Protein AF-A0A844XNZ8-F1 (afdb_monomer)

Sequence (93 aa):
MLVDRFDVSECAGIEALRIAGSREENMQKVIREYRADNGCLSALEKAALAFDFSETLPGVYVARREKGWTETLIIARQSAGSEANVFWEEIYP

Structure (mmCIF, N/CA/C/O backbone):
data_AF-A0A844XNZ8-F1
#
_entry.id   AF-A0A844XNZ8-F1
#
loop_
_atom_site.group_PDB
_atom_site.id
_atom_site.type_symbol
_atom_site.label_atom_id
_atom_site.label_alt_id
_atom_site.label_comp_id
_atom_site.label_asym_id
_atom_site.label_entity_id
_atom_site.label_seq_id
_atom_site.pdbx_PDB_ins_code
_atom_site.Cartn_x
_atom_site.Cartn_y
_atom_site.Cartn_z
_atom_site.occupancy
_atom_site.B_iso_or_equiv
_atom_site.auth_seq_id
_atom_site.auth_comp_id
_atom_site.auth_asym_id
_atom_site.auth_atom_id
_atom_site.pdbx_PDB_model_num
ATOM 1 N N . MET A 1 1 ? -3.099 -14.040 -2.343 1.00 42.09 1 MET A N 1
ATOM 2 C CA . MET A 1 1 ? -3.325 -12.959 -3.323 1.00 42.09 1 MET A CA 1
ATOM 3 C C . MET A 1 1 ? -2.444 -11.784 -2.922 1.00 42.09 1 MET A C 1
ATOM 5 O O . 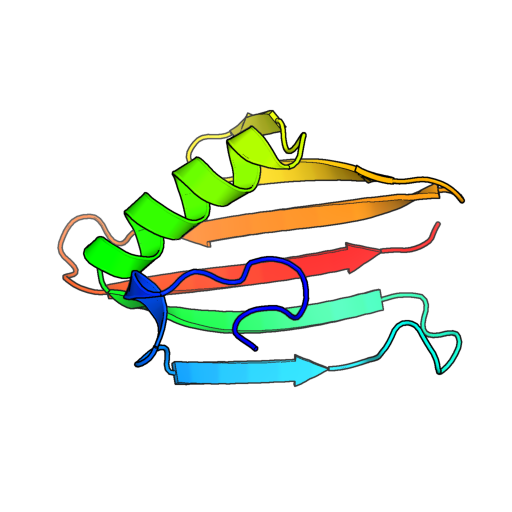MET A 1 1 ? -1.991 -11.741 -1.781 1.00 42.09 1 MET A O 1
ATOM 9 N N . LEU A 1 2 ? -2.082 -10.915 -3.856 1.00 48.31 2 LEU A N 1
ATOM 10 C CA . LEU A 1 2 ? -0.991 -9.969 -3.676 1.00 48.31 2 LEU A CA 1
ATOM 11 C C . LEU A 1 2 ? -1.448 -8.735 -2.931 1.00 48.31 2 LEU A C 1
ATOM 13 O O . LEU A 1 2 ? -2.002 -7.815 -3.518 1.00 48.31 2 LEU A O 1
ATOM 17 N N . VAL A 1 3 ? -1.270 -8.780 -1.614 1.00 52.94 3 VAL A N 1
ATOM 18 C CA . VAL A 1 3 ? -2.170 -8.099 -0.689 1.00 52.94 3 VAL A CA 1
ATOM 19 C C . VAL A 1 3 ? -3.584 -8.653 -0.898 1.00 52.94 3 VAL A C 1
ATOM 21 O O . VAL A 1 3 ? -4.163 -8.509 -1.966 1.00 52.94 3 VAL A O 1
ATOM 24 N N . ASP A 1 4 ? -4.196 -9.286 0.102 1.00 55.12 4 ASP A N 1
ATOM 25 C CA . ASP A 1 4 ? -5.539 -9.899 -0.028 1.00 55.12 4 ASP A CA 1
ATOM 26 C C . ASP A 1 4 ? -6.671 -8.946 -0.489 1.00 55.12 4 ASP A C 1
ATOM 28 O O . ASP A 1 4 ? -7.827 -9.346 -0.592 1.00 55.12 4 ASP A O 1
ATOM 32 N N . ARG A 1 5 ? -6.362 -7.676 -0.765 1.00 61.97 5 ARG A N 1
ATOM 33 C CA . ARG A 1 5 ? -7.276 -6.626 -1.204 1.00 61.97 5 ARG A CA 1
ATOM 34 C C . ARG A 1 5 ? -7.220 -6.312 -2.697 1.00 61.97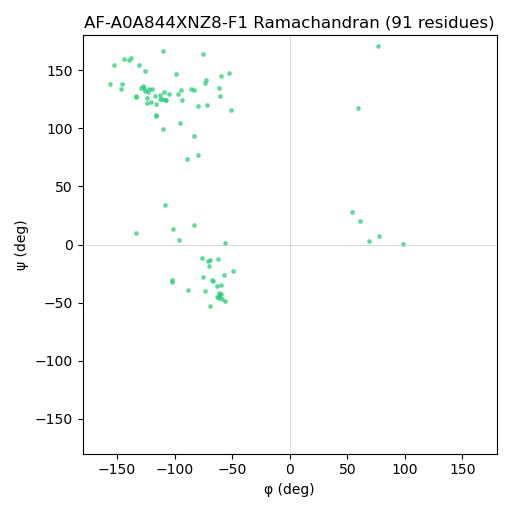 5 ARG A C 1
ATOM 36 O O . ARG A 1 5 ? -8.254 -5.927 -3.232 1.00 61.97 5 ARG A O 1
ATOM 43 N N . PHE A 1 6 ? -6.067 -6.435 -3.357 1.00 65.19 6 PHE A N 1
ATOM 44 C CA . PHE A 1 6 ? -5.941 -6.089 -4.772 1.00 65.19 6 PHE A CA 1
ATOM 45 C C . PHE A 1 6 ? -5.604 -7.335 -5.579 1.00 65.19 6 PHE A C 1
ATOM 47 O O . PHE A 1 6 ? -4.506 -7.880 -5.490 1.00 65.19 6 PHE A O 1
ATOM 54 N N . ASP A 1 7 ? -6.551 -7.784 -6.390 1.00 70.31 7 ASP A N 1
ATOM 55 C CA . ASP A 1 7 ? -6.266 -8.799 -7.397 1.00 70.31 7 ASP A CA 1
ATOM 56 C C . ASP A 1 7 ? -5.591 -8.123 -8.605 1.00 70.31 7 ASP A C 1
ATOM 58 O O . ASP A 1 7 ? -6.238 -7.781 -9.593 1.00 70.31 7 ASP A O 1
ATOM 62 N N . VAL A 1 8 ? -4.295 -7.803 -8.472 1.00 78.44 8 VAL A N 1
ATOM 63 C CA . VAL A 1 8 ? -3.499 -7.155 -9.531 1.00 78.44 8 VAL A CA 1
ATOM 64 C C . VAL A 1 8 ? -2.749 -8.215 -10.326 1.00 78.44 8 VAL A C 1
ATOM 66 O O . VAL A 1 8 ? -1.734 -8.748 -9.870 1.00 78.44 8 VAL A O 1
ATOM 69 N N . SER A 1 9 ? -3.227 -8.505 -11.534 1.00 79.62 9 SER A N 1
ATOM 70 C CA . SER A 1 9 ? -2.663 -9.552 -12.396 1.00 79.62 9 SER A CA 1
ATOM 71 C C . SER A 1 9 ? -1.188 -9.322 -12.755 1.00 79.62 9 SER A C 1
ATOM 73 O O . SER A 1 9 ? -0.391 -10.257 -12.795 1.00 79.62 9 SER A O 1
ATOM 75 N N . GLU A 1 10 ? -0.802 -8.060 -12.925 1.00 83.56 10 GLU A N 1
ATOM 76 C CA . GLU A 1 10 ? 0.540 -7.591 -13.266 1.00 83.56 10 GLU A CA 1
ATOM 77 C C . GLU A 1 10 ? 1.542 -7.798 -12.131 1.00 83.56 10 GLU A C 1
ATOM 79 O O . GLU A 1 10 ? 2.747 -7.709 -12.342 1.00 83.56 10 GLU A O 1
ATOM 84 N N . CYS A 1 11 ? 1.057 -8.103 -10.929 1.00 84.44 11 CYS A N 1
ATOM 85 C CA . CYS A 1 11 ? 1.901 -8.369 -9.783 1.00 84.44 11 CYS A CA 1
ATOM 86 C C . CYS A 1 11 ? 2.163 -9.854 -9.543 1.00 84.44 11 CYS A C 1
ATOM 88 O O . CYS A 1 11 ? 2.836 -10.167 -8.574 1.00 84.44 11 CYS A O 1
ATOM 90 N N . ALA A 1 12 ? 1.706 -10.780 -10.392 1.00 79.88 12 ALA A N 1
ATOM 91 C CA . ALA A 1 12 ? 1.797 -12.226 -10.141 1.00 79.88 12 ALA A CA 1
ATOM 92 C C . ALA A 1 12 ? 3.192 -12.754 -9.714 1.00 79.88 12 ALA A C 1
ATOM 94 O O . ALA A 1 12 ? 3.268 -13.802 -9.075 1.00 79.88 12 ALA A O 1
ATOM 95 N N . GLY A 1 13 ? 4.277 -12.040 -10.041 1.00 74.69 13 GLY A N 1
ATOM 96 C CA . GLY A 1 13 ? 5.655 -12.357 -9.655 1.00 74.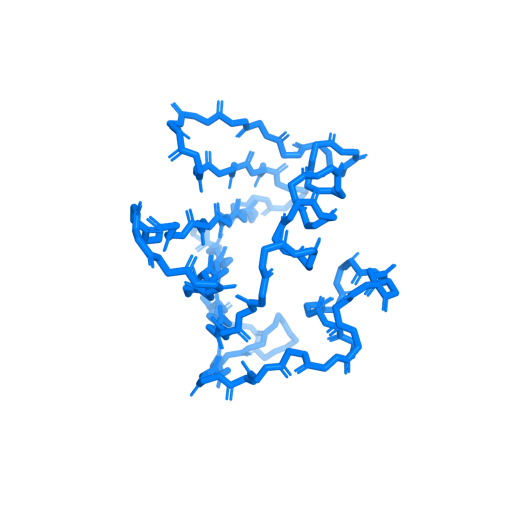69 13 GLY A CA 1
ATOM 97 C C . GLY A 1 13 ? 6.256 -11.552 -8.491 1.00 74.69 13 GLY A C 1
ATOM 98 O O . GLY A 1 13 ? 7.474 -11.594 -8.348 1.00 74.69 13 GLY A O 1
ATOM 99 N N . ILE A 1 14 ? 5.482 -10.801 -7.691 1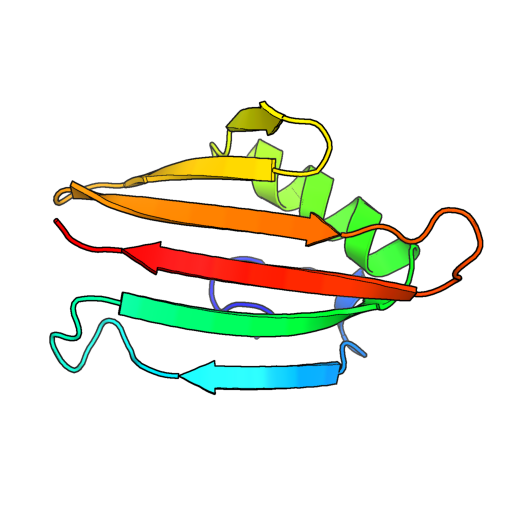.00 84.94 14 ILE A N 1
ATOM 100 C CA . ILE A 1 14 ? 6.056 -10.028 -6.570 1.00 84.94 14 ILE A CA 1
ATOM 101 C C . ILE A 1 14 ? 6.761 -10.949 -5.570 1.00 84.94 14 ILE A C 1
ATOM 103 O O . ILE A 1 14 ? 6.282 -12.040 -5.247 1.00 84.94 14 ILE A O 1
ATOM 107 N N . GLU A 1 15 ? 7.844 -10.457 -4.984 1.00 87.31 15 GLU A N 1
ATOM 108 C CA . GLU A 1 15 ? 8.509 -11.126 -3.873 1.00 87.31 15 GLU A CA 1
ATOM 109 C C . GLU A 1 15 ? 7.975 -10.574 -2.544 1.00 87.31 15 GLU A C 1
ATOM 111 O O . GLU A 1 15 ? 8.022 -9.369 -2.297 1.00 87.31 15 GLU A O 1
ATOM 116 N N . ALA A 1 16 ? 7.469 -11.442 -1.666 1.00 88.44 16 ALA A N 1
ATOM 117 C CA . ALA A 1 16 ? 7.129 -11.054 -0.299 1.00 88.44 16 ALA A CA 1
ATOM 118 C C . ALA A 1 16 ? 8.399 -11.009 0.561 1.00 88.44 16 ALA A C 1
ATOM 120 O O . ALA A 1 16 ? 9.060 -12.026 0.751 1.00 88.44 16 ALA A O 1
ATOM 121 N N . LEU A 1 17 ? 8.711 -9.836 1.112 1.00 90.31 17 LEU A N 1
ATOM 122 C CA . LEU A 1 17 ? 9.851 -9.631 2.007 1.00 90.31 17 LEU A CA 1
ATOM 123 C C . LEU A 1 17 ? 9.465 -9.896 3.465 1.00 90.31 17 LEU A C 1
ATOM 125 O O . LEU A 1 17 ? 10.242 -10.470 4.228 1.00 90.31 17 LEU A O 1
ATOM 129 N N . ARG A 1 18 ? 8.255 -9.480 3.862 1.00 89.38 18 ARG A N 1
ATOM 130 C CA . ARG A 1 18 ? 7.749 -9.652 5.227 1.00 89.38 18 ARG A CA 1
ATOM 131 C C . ARG A 1 18 ? 6.229 -9.652 5.260 1.00 89.38 18 ARG A C 1
ATOM 133 O O . ARG A 1 18 ? 5.593 -8.803 4.651 1.00 89.38 18 ARG A O 1
ATOM 140 N N . ILE A 1 19 ? 5.644 -10.550 6.047 1.00 87.69 19 ILE A N 1
ATOM 141 C CA . ILE A 1 19 ? 4.218 -10.533 6.389 1.00 87.69 19 ILE A CA 1
ATOM 142 C C . ILE A 1 19 ? 4.111 -10.756 7.897 1.00 87.69 19 ILE A C 1
ATOM 144 O O . ILE A 1 19 ? 4.716 -11.689 8.423 1.00 87.69 19 ILE A O 1
ATOM 148 N N . ALA A 1 20 ? 3.397 -9.881 8.603 1.00 88.81 20 ALA A N 1
ATOM 149 C CA . ALA A 1 20 ? 3.226 -9.970 10.049 1.00 88.81 20 ALA A CA 1
ATOM 150 C C . ALA A 1 20 ? 1.836 -9.492 10.493 1.00 88.81 20 ALA A C 1
ATOM 152 O O . ALA A 1 20 ? 1.363 -8.444 10.049 1.00 88.81 20 ALA A O 1
ATOM 153 N N . GLY A 1 21 ? 1.237 -10.234 11.428 1.00 85.50 21 GLY A N 1
ATOM 154 C CA . GLY A 1 21 ? -0.103 -9.977 11.960 1.00 85.50 21 GLY A CA 1
ATOM 155 C C . GLY A 1 21 ? -1.228 -10.407 11.015 1.00 85.50 21 GLY A C 1
ATOM 156 O O . GLY A 1 21 ? -1.002 -10.738 9.851 1.00 85.50 21 GLY A O 1
ATOM 157 N N . SER A 1 22 ? -2.458 -10.381 11.523 1.00 82.62 22 SER A N 1
ATOM 158 C CA . SER A 1 22 ? -3.673 -10.624 10.747 1.00 82.62 22 SER A CA 1
ATOM 159 C C . SER A 1 22 ? -4.868 -9.895 11.374 1.00 82.62 22 SER A C 1
ATOM 161 O O . SER A 1 22 ? -4.886 -9.628 12.577 1.00 82.62 22 SER A O 1
ATOM 163 N N . ARG A 1 23 ? -5.887 -9.570 10.565 1.00 76.19 23 ARG A N 1
ATOM 164 C CA . ARG A 1 23 ? -7.134 -8.965 11.073 1.00 76.19 23 ARG A CA 1
ATOM 165 C C . ARG A 1 23 ? -7.943 -9.932 11.941 1.00 76.19 23 ARG A C 1
ATOM 167 O O . ARG A 1 23 ? -8.664 -9.487 12.826 1.00 76.19 23 ARG A O 1
ATOM 174 N N . GLU A 1 24 ? -7.849 -11.230 11.665 1.00 75.62 24 GLU A N 1
ATOM 175 C CA . GLU A 1 24 ? -8.640 -12.265 12.340 1.00 75.62 24 GLU A CA 1
ATOM 176 C C . GLU A 1 24 ? -8.125 -12.561 13.755 1.00 75.62 24 GLU A C 1
ATOM 178 O O . GLU A 1 24 ? -8.909 -12.885 14.642 1.00 75.62 24 GLU A O 1
ATOM 183 N N . GLU A 1 25 ? -6.830 -12.366 14.005 1.00 75.88 25 GLU A N 1
ATOM 184 C CA . GLU A 1 25 ? -6.202 -12.617 15.309 1.00 75.88 25 GLU A CA 1
ATOM 185 C C . GLU A 1 25 ? -6.350 -11.451 16.310 1.00 75.88 25 GLU A C 1
ATOM 187 O O . GLU A 1 25 ? -5.630 -11.399 17.304 1.00 75.88 25 GLU A O 1
ATOM 192 N N . ASN A 1 26 ? -7.270 -10.501 16.082 1.00 64.06 26 ASN A N 1
ATOM 193 C CA . ASN A 1 26 ? -7.437 -9.282 16.896 1.00 64.06 26 ASN A CA 1
ATOM 194 C C . ASN A 1 26 ? -6.146 -8.446 17.054 1.00 64.06 26 ASN A C 1
ATOM 196 O O . ASN A 1 26 ? -5.968 -7.739 18.049 1.00 64.06 26 ASN A O 1
ATOM 200 N N . MET A 1 27 ? -5.230 -8.509 16.086 1.00 69.19 27 MET A N 1
ATOM 201 C CA . MET A 1 27 ? -3.990 -7.732 16.127 1.00 69.19 27 MET A CA 1
ATOM 202 C C . MET A 1 27 ? -4.283 -6.259 15.832 1.00 69.19 27 MET A C 1
ATOM 204 O O . MET A 1 27 ? -5.031 -5.949 14.915 1.00 69.19 27 MET A O 1
ATOM 208 N N . GLN A 1 28 ? -3.651 -5.335 16.560 1.00 86.44 28 GLN A N 1
ATOM 209 C CA . GLN A 1 28 ? -3.787 -3.887 16.314 1.00 86.44 28 GLN A CA 1
ATOM 210 C C . GLN A 1 28 ? -3.088 -3.423 15.028 1.00 86.44 28 GLN A C 1
ATOM 212 O O . GLN A 1 28 ? -3.298 -2.301 14.573 1.00 86.44 28 GLN A O 1
ATOM 217 N N . LYS A 1 29 ? -2.221 -4.269 14.457 1.00 88.25 29 LYS A N 1
ATOM 218 C CA . LYS A 1 29 ? -1.360 -3.913 13.335 1.00 88.25 29 LYS A CA 1
ATOM 219 C C . LYS A 1 29 ? -1.121 -5.096 12.403 1.00 88.25 29 LYS A C 1
ATOM 221 O O . LYS A 1 29 ? -0.752 -6.177 12.861 1.00 88.25 29 LYS A O 1
ATOM 226 N N . VAL A 1 30 ? -1.255 -4.855 11.102 1.00 89.31 30 VAL A N 1
ATOM 227 C CA . VAL A 1 30 ? -0.867 -5.782 10.032 1.00 89.31 30 VAL A CA 1
ATOM 228 C C . VAL A 1 30 ? 0.182 -5.109 9.156 1.00 89.31 30 VAL A C 1
ATOM 230 O O . VAL A 1 30 ? 0.023 -3.949 8.784 1.00 89.31 30 VAL A O 1
ATOM 233 N N . ILE A 1 31 ? 1.260 -5.823 8.838 1.00 89.56 31 ILE A N 1
ATOM 234 C CA . ILE A 1 31 ? 2.355 -5.332 7.993 1.00 89.56 31 ILE A CA 1
ATOM 235 C C . ILE A 1 31 ? 2.571 -6.316 6.852 1.00 89.56 31 ILE A C 1
ATOM 237 O O . ILE A 1 31 ? 2.699 -7.520 7.086 1.00 89.56 31 ILE A O 1
ATOM 241 N N . ARG A 1 32 ? 2.663 -5.801 5.627 1.00 89.94 32 ARG A N 1
ATOM 242 C CA . ARG A 1 32 ? 3.097 -6.561 4.457 1.00 89.94 32 ARG A CA 1
ATOM 243 C C . ARG A 1 32 ? 4.122 -5.753 3.678 1.00 89.94 32 ARG A C 1
ATOM 245 O O . ARG A 1 32 ? 3.875 -4.607 3.330 1.00 89.94 32 ARG A O 1
ATOM 252 N N . GLU A 1 33 ? 5.269 -6.349 3.416 1.00 91.19 33 GLU A N 1
ATOM 253 C CA . GLU A 1 33 ? 6.370 -5.738 2.685 1.00 91.19 33 GLU A CA 1
ATOM 254 C C . GLU A 1 33 ? 6.691 -6.610 1.482 1.00 91.19 33 GLU A C 1
ATOM 256 O O . GLU A 1 33 ? 6.813 -7.833 1.605 1.00 91.19 33 GLU A O 1
ATOM 261 N N . TYR A 1 34 ? 6.843 -5.978 0.328 1.00 90.31 34 TYR A N 1
ATOM 262 C CA . TYR A 1 34 ? 7.072 -6.656 -0.935 1.00 90.31 34 TYR A CA 1
ATOM 263 C C . TYR A 1 34 ? 8.132 -5.948 -1.771 1.00 90.31 34 TYR A C 1
ATOM 265 O O . TYR A 1 34 ? 8.374 -4.755 -1.592 1.00 90.31 34 TYR A O 1
ATOM 273 N N . ARG A 1 35 ? 8.706 -6.669 -2.733 1.00 90.50 35 ARG A N 1
ATOM 274 C CA . ARG A 1 35 ? 9.530 -6.120 -3.809 1.00 90.50 35 ARG A CA 1
ATOM 275 C C . ARG A 1 35 ? 8.852 -6.359 -5.152 1.00 90.50 35 ARG A C 1
ATOM 277 O O . ARG A 1 35 ? 8.602 -7.505 -5.516 1.00 90.50 35 ARG A O 1
ATOM 284 N N . ALA A 1 36 ? 8.565 -5.275 -5.866 1.00 89.12 36 ALA A N 1
ATOM 285 C CA . ALA A 1 36 ? 7.846 -5.270 -7.139 1.00 89.12 36 ALA A CA 1
ATOM 286 C C . ALA A 1 36 ? 8.628 -4.550 -8.233 1.00 89.12 36 ALA A C 1
ATOM 288 O O . ALA A 1 36 ? 9.316 -3.566 -7.960 1.00 89.12 36 ALA A O 1
ATOM 289 N N . ASP A 1 37 ? 8.436 -4.990 -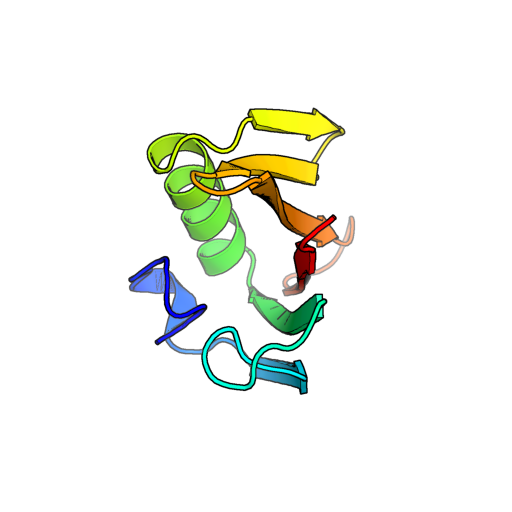9.475 1.00 90.06 37 ASP A N 1
ATOM 290 C CA . ASP A 1 37 ? 8.877 -4.259 -10.659 1.00 90.06 37 ASP A CA 1
ATOM 291 C C . ASP A 1 37 ? 7.977 -3.053 -10.977 1.00 90.06 37 ASP A C 1
ATOM 293 O O . ASP A 1 37 ? 6.837 -2.943 -10.518 1.00 90.06 37 ASP A O 1
ATOM 297 N N . ASN A 1 38 ? 8.470 -2.146 -11.821 1.00 86.81 38 ASN A N 1
ATOM 298 C CA . ASN A 1 38 ? 7.740 -0.936 -12.215 1.00 86.81 38 ASN A CA 1
ATOM 299 C C . ASN A 1 38 ? 6.357 -1.189 -12.856 1.00 86.81 38 ASN A C 1
ATOM 301 O O . ASN A 1 38 ? 5.490 -0.308 -12.780 1.00 86.81 38 ASN A O 1
ATOM 305 N N . GLY A 1 39 ? 6.141 -2.349 -13.486 1.00 88.06 39 GLY A N 1
ATOM 306 C CA . GLY A 1 39 ? 4.850 -2.725 -14.062 1.00 88.06 39 GLY A CA 1
ATOM 307 C C . GLY A 1 39 ? 3.819 -2.980 -12.967 1.00 88.06 39 GLY A C 1
ATOM 308 O O . GLY A 1 39 ? 2.773 -2.327 -12.940 1.00 88.06 39 GLY A O 1
ATOM 309 N N . CYS A 1 40 ? 4.168 -3.839 -12.010 1.00 89.31 40 CYS A N 1
ATOM 310 C CA . CYS A 1 40 ? 3.355 -4.119 -10.832 1.00 89.31 40 CYS A CA 1
ATOM 311 C C . CYS A 1 40 ? 3.107 -2.857 -9.992 1.00 89.31 40 CYS A C 1
ATOM 313 O O . CYS A 1 40 ? 1.971 -2.602 -9.597 1.00 89.31 40 CYS A O 1
ATOM 315 N N . LEU A 1 41 ? 4.122 -2.012 -9.774 1.00 88.94 41 LEU A N 1
ATOM 316 C CA . LEU A 1 41 ? 3.956 -0.762 -9.019 1.00 88.94 41 LEU A CA 1
ATOM 317 C C . LEU A 1 41 ? 2.911 0.161 -9.648 1.00 88.94 41 LEU A C 1
ATOM 319 O O . LEU A 1 41 ? 2.027 0.662 -8.961 1.00 88.94 41 LEU A O 1
ATOM 323 N N . SER A 1 42 ? 2.988 0.357 -10.964 1.00 89.56 42 SER A N 1
ATOM 324 C CA . SER A 1 42 ? 2.053 1.231 -11.678 1.00 89.56 42 SER A CA 1
ATOM 325 C C . SER A 1 42 ? 0.627 0.668 -11.668 1.00 89.56 42 SER A C 1
ATOM 327 O O . SER A 1 42 ? -0.344 1.425 -11.673 1.00 89.56 42 SER A O 1
ATOM 329 N N . ALA A 1 43 ? 0.481 -0.659 -11.655 1.00 89.75 43 ALA A N 1
ATOM 330 C CA . ALA A 1 43 ? -0.812 -1.318 -11.521 1.00 89.75 43 ALA A CA 1
ATOM 331 C C . ALA A 1 43 ? -1.365 -1.213 -10.084 1.00 89.75 43 ALA A C 1
ATOM 333 O O . ALA A 1 43 ? -2.547 -0.916 -9.911 1.00 89.75 43 ALA A O 1
ATOM 334 N N . LEU A 1 44 ? -0.511 -1.346 -9.062 1.00 89.88 44 LEU A N 1
ATOM 335 C CA . LEU A 1 44 ? -0.866 -1.143 -7.652 1.00 89.88 44 LEU A CA 1
ATOM 336 C C . LEU A 1 44 ? -1.341 0.283 -7.369 1.00 89.88 44 LEU A C 1
ATOM 338 O O . LEU A 1 44 ? -2.327 0.452 -6.664 1.00 89.88 44 LEU A O 1
ATOM 342 N N . GLU A 1 45 ? -0.691 1.304 -7.929 1.00 89.94 45 GLU A N 1
ATOM 343 C CA . GLU A 1 45 ? -1.119 2.703 -7.769 1.00 89.94 45 GLU A CA 1
ATOM 344 C C . GLU A 1 45 ? -2.526 2.927 -8.334 1.00 89.94 45 GLU A C 1
ATOM 346 O O . GLU A 1 45 ? -3.391 3.498 -7.668 1.00 89.94 45 GLU A O 1
ATOM 351 N N . LYS A 1 46 ? -2.794 2.412 -9.541 1.00 90.88 46 LYS A N 1
ATOM 352 C CA . LYS A 1 46 ? -4.130 2.475 -10.152 1.00 90.88 46 LYS A CA 1
ATOM 353 C C . LYS A 1 46 ? -5.170 1.742 -9.310 1.00 90.88 46 LYS A C 1
ATOM 355 O O . LYS A 1 46 ? -6.264 2.266 -9.111 1.00 90.88 46 LYS A O 1
ATOM 360 N N . ALA A 1 47 ? -4.831 0.551 -8.814 1.00 90.12 47 ALA A N 1
ATOM 361 C CA . ALA A 1 47 ? -5.709 -0.218 -7.943 1.00 90.12 47 ALA A CA 1
ATOM 362 C C . ALA A 1 47 ? -5.984 0.532 -6.631 1.00 90.12 47 ALA A C 1
ATOM 364 O O . ALA A 1 47 ? -7.137 0.669 -6.243 1.00 90.12 47 ALA A O 1
ATOM 365 N N . ALA A 1 48 ? -4.965 1.105 -5.988 1.00 90.25 48 ALA A N 1
ATOM 366 C CA . ALA A 1 48 ? -5.129 1.867 -4.756 1.00 90.25 48 ALA A CA 1
ATOM 367 C C . ALA A 1 48 ? -6.124 3.022 -4.929 1.00 90.25 48 ALA A C 1
ATOM 369 O O . ALA A 1 48 ? -7.076 3.137 -4.156 1.00 90.25 48 ALA A O 1
ATOM 370 N N . LEU A 1 49 ? -5.964 3.816 -5.988 1.00 90.00 49 LEU A N 1
ATOM 371 C CA . LEU A 1 49 ? -6.875 4.920 -6.294 1.00 90.00 49 LEU A CA 1
ATOM 372 C C . LEU A 1 49 ? -8.306 4.444 -6.594 1.00 90.00 49 LEU A C 1
ATOM 374 O O . LEU A 1 49 ? -9.263 5.106 -6.204 1.00 90.00 49 LEU A O 1
ATOM 378 N N . ALA A 1 50 ? -8.471 3.287 -7.243 1.00 89.56 50 ALA A N 1
ATOM 379 C CA . ALA A 1 50 ? -9.787 2.693 -7.494 1.00 89.56 50 ALA A CA 1
ATOM 380 C C . ALA A 1 50 ? -10.471 2.148 -6.222 1.00 89.56 50 ALA A C 1
ATOM 38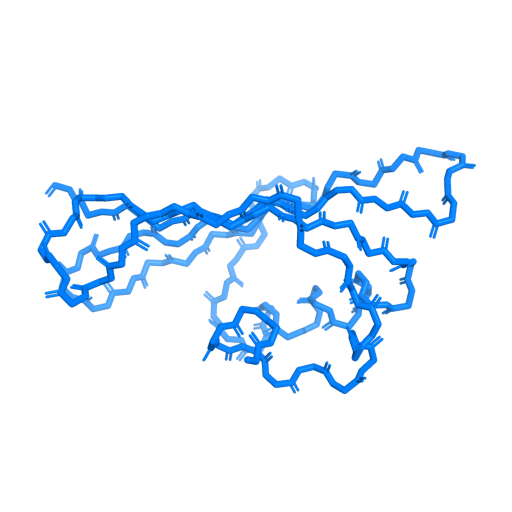2 O O . ALA A 1 50 ? -11.683 1.953 -6.216 1.00 89.56 50 ALA A O 1
ATOM 383 N N . PHE A 1 51 ? -9.708 1.909 -5.152 1.00 86.75 51 PHE A N 1
ATOM 384 C CA . PHE A 1 51 ? -10.171 1.366 -3.869 1.00 86.75 51 PHE A CA 1
ATOM 385 C C . PHE A 1 51 ? -10.177 2.417 -2.743 1.00 86.75 51 PHE A C 1
ATOM 387 O O . PHE A 1 51 ? -9.927 2.106 -1.565 1.00 86.75 51 PHE A O 1
ATOM 394 N N . ASP A 1 52 ? -10.465 3.665 -3.111 1.00 89.75 52 ASP A N 1
ATOM 395 C CA . ASP A 1 52 ? -10.627 4.819 -2.219 1.00 89.75 52 ASP A CA 1
ATOM 396 C C . ASP A 1 52 ? -9.387 5.173 -1.385 1.00 89.75 52 ASP A C 1
ATOM 398 O O . ASP A 1 52 ? -9.492 5.848 -0.355 1.00 89.75 52 ASP A O 1
ATOM 402 N N . PHE A 1 53 ? -8.194 4.735 -1.794 1.00 92.25 53 PHE A N 1
ATOM 403 C CA . PHE A 1 53 ? -6.988 5.336 -1.244 1.00 92.25 53 PHE A CA 1
ATOM 404 C C . PHE A 1 53 ? -6.808 6.739 -1.817 1.00 92.25 53 PHE A C 1
ATOM 406 O O . PHE A 1 53 ? -7.028 6.991 -3.000 1.00 92.25 53 PHE A O 1
ATOM 413 N N . SER A 1 54 ? -6.359 7.654 -0.968 1.00 94.62 54 SER A N 1
ATOM 414 C CA . SER A 1 54 ? -5.963 9.001 -1.362 1.00 94.62 54 SER A CA 1
ATOM 415 C C . SER A 1 54 ? -4.452 9.136 -1.248 1.00 94.62 54 SER A C 1
ATOM 417 O O . SER A 1 54 ? -3.873 8.778 -0.221 1.00 94.62 54 SER A O 1
ATOM 419 N N . GLU A 1 55 ? -3.807 9.656 -2.289 1.00 95.06 55 GLU A N 1
ATOM 420 C CA . GLU A 1 55 ? -2.386 9.985 -2.231 1.00 95.06 55 GLU A CA 1
ATOM 421 C C . GLU A 1 55 ? -2.185 11.223 -1.344 1.00 95.06 55 GLU A C 1
ATOM 423 O O . GLU A 1 55 ? -2.756 12.286 -1.587 1.00 95.06 55 GLU A O 1
ATOM 428 N N . THR A 1 56 ? -1.407 11.071 -0.274 1.00 92.50 56 THR A N 1
ATOM 429 C CA . THR A 1 56 ? -1.138 12.135 0.712 1.00 92.50 56 THR A CA 1
ATOM 430 C C . THR A 1 56 ? 0.239 12.765 0.523 1.00 92.50 56 THR A C 1
ATOM 432 O O . THR A 1 56 ? 0.422 13.951 0.791 1.00 92.50 56 THR A O 1
ATOM 435 N N . LEU A 1 57 ? 1.194 11.976 0.035 1.00 91.38 57 LEU A N 1
ATOM 436 C CA . LEU A 1 57 ? 2.532 12.367 -0.402 1.00 91.38 57 LEU A CA 1
ATOM 437 C C . LEU A 1 57 ? 2.893 11.503 -1.619 1.00 91.38 57 LEU A C 1
ATOM 439 O O . LEU A 1 57 ? 2.308 10.429 -1.753 1.00 91.38 57 LEU A O 1
ATOM 4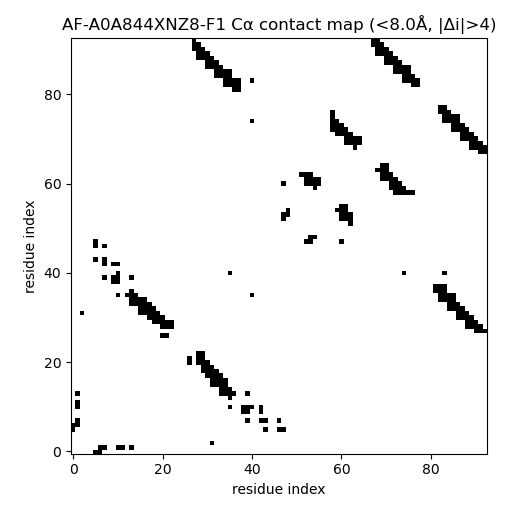43 N N . PRO A 1 58 ? 3.861 11.905 -2.464 1.00 90.19 58 PRO A N 1
ATOM 444 C CA . PRO A 1 58 ? 4.277 11.100 -3.610 1.00 90.19 58 PRO A CA 1
ATOM 445 C C . PRO A 1 58 ? 4.594 9.650 -3.217 1.00 90.19 58 PRO A C 1
ATOM 447 O O . PRO A 1 58 ? 5.517 9.403 -2.438 1.00 90.19 58 PRO A O 1
ATOM 450 N N . GLY A 1 59 ? 3.811 8.701 -3.736 1.00 89.31 59 GLY A N 1
ATOM 451 C CA . GLY A 1 59 ? 3.948 7.273 -3.436 1.00 89.31 59 GLY A CA 1
ATOM 452 C C . GLY A 1 59 ? 3.384 6.825 -2.080 1.00 89.31 59 GLY A C 1
ATOM 453 O O . GLY A 1 59 ? 3.586 5.673 -1.708 1.00 89.31 59 GLY A O 1
ATOM 454 N N . VAL A 1 60 ? 2.687 7.688 -1.334 1.00 93.94 60 VAL A N 1
ATOM 455 C CA . VAL A 1 60 ? 2.041 7.368 -0.048 1.00 93.94 60 VAL A CA 1
ATOM 456 C C . VAL A 1 60 ? 0.529 7.508 -0.170 1.00 93.94 60 VAL A C 1
ATOM 458 O O . VAL A 1 60 ? -0.017 8.611 -0.233 1.00 93.94 60 VAL A O 1
ATOM 461 N N . TYR A 1 61 ? -0.155 6.376 -0.107 1.00 93.81 61 TYR A N 1
ATOM 462 C CA . TYR A 1 61 ? -1.588 6.227 -0.295 1.00 93.81 61 TYR A CA 1
ATOM 463 C C . TYR A 1 61 ? -2.239 5.822 1.025 1.00 93.81 61 TYR A C 1
ATOM 465 O O . TYR A 1 61 ? -1.821 4.855 1.656 1.00 93.81 61 TYR A O 1
ATOM 473 N N . VAL A 1 62 ? -3.278 6.538 1.451 1.00 94.25 62 VAL A N 1
ATOM 474 C CA . VAL A 1 62 ? -3.955 6.290 2.731 1.00 94.25 62 VAL A CA 1
ATOM 475 C C . VAL A 1 62 ? -5.451 6.115 2.512 1.00 94.25 62 VAL A C 1
ATOM 477 O O . VAL A 1 62 ? -6.076 6.911 1.812 1.00 94.25 62 VAL A O 1
ATOM 480 N N . ALA A 1 63 ? -6.036 5.100 3.145 1.00 92.44 63 ALA A N 1
ATOM 481 C CA . ALA A 1 63 ? -7.475 4.874 3.186 1.00 92.44 63 ALA A CA 1
ATOM 482 C C . ALA A 1 63 ? -7.948 4.668 4.629 1.00 92.44 63 ALA A C 1
ATOM 484 O O . ALA A 1 63 ? -7.371 3.892 5.390 1.00 92.44 63 ALA A O 1
ATOM 485 N N . ARG A 1 64 ? -9.046 5.329 5.003 1.00 90.50 64 ARG A N 1
ATOM 486 C CA . ARG A 1 64 ? -9.748 5.067 6.267 1.00 90.50 64 ARG A CA 1
ATOM 487 C C . ARG A 1 64 ? -10.910 4.131 5.995 1.00 90.50 64 ARG A C 1
ATOM 489 O O . ARG A 1 64 ? -11.694 4.369 5.080 1.00 90.50 64 ARG A O 1
ATOM 496 N N . ARG A 1 65 ? -11.014 3.061 6.772 1.00 85.00 65 ARG A N 1
ATOM 497 C CA . ARG A 1 65 ? -12.019 2.017 6.588 1.00 85.00 65 ARG A CA 1
ATOM 498 C C . ARG A 1 65 ? -13.055 2.032 7.695 1.00 85.00 65 ARG A C 1
ATOM 500 O O . ARG A 1 65 ? -12.881 2.630 8.759 1.00 85.00 65 ARG A O 1
ATOM 507 N N . GLU A 1 66 ? -14.136 1.312 7.433 1.00 72.81 66 GLU A N 1
ATOM 508 C CA . GLU A 1 66 ? -15.151 1.016 8.432 1.00 72.81 66 GLU A CA 1
ATOM 509 C C . GLU A 1 66 ? -14.521 0.400 9.688 1.00 72.81 66 GLU A C 1
ATOM 511 O O . GLU A 1 66 ? -13.517 -0.315 9.624 1.00 72.81 66 GLU A O 1
ATOM 516 N N . LYS A 1 67 ? -15.124 0.689 10.845 1.00 76.00 67 LYS A N 1
ATOM 517 C CA . LYS A 1 67 ? -14.643 0.299 12.182 1.00 76.00 67 LYS A CA 1
ATOM 518 C C . LYS A 1 67 ? -13.361 1.004 12.649 1.00 76.00 67 LYS A C 1
ATOM 520 O O . LYS A 1 67 ? -12.923 0.729 13.752 1.00 76.00 67 LYS A O 1
ATOM 525 N N . GLY A 1 68 ? -12.804 1.948 11.885 1.00 81.19 68 GLY A N 1
ATOM 526 C CA . GLY A 1 68 ? -11.703 2.811 12.340 1.00 81.19 68 GLY A CA 1
ATOM 527 C C . GLY A 1 68 ? -10.307 2.376 11.895 1.00 81.19 68 GLY A C 1
ATOM 528 O O . GLY A 1 68 ? -9.342 3.075 12.189 1.00 81.19 68 GLY A O 1
ATOM 529 N N . TRP A 1 69 ? -10.187 1.277 11.146 1.00 85.81 69 TRP A N 1
ATOM 530 C CA . TRP A 1 69 ? -8.913 0.864 10.556 1.00 85.81 69 TRP A CA 1
ATOM 531 C C . TRP A 1 69 ? -8.378 1.924 9.589 1.00 85.81 69 TRP A C 1
ATOM 533 O O . TRP A 1 69 ? -9.106 2.424 8.729 1.00 85.81 69 TRP A O 1
ATOM 543 N N . THR A 1 70 ? -7.090 2.224 9.694 1.00 91.38 70 THR A N 1
ATOM 544 C CA . THR A 1 70 ? -6.356 3.022 8.710 1.00 91.38 70 THR A CA 1
ATOM 545 C C . THR A 1 70 ? -5.421 2.104 7.942 1.00 91.38 70 THR A C 1
ATOM 547 O O . THR A 1 70 ? -4.619 1.394 8.542 1.00 91.38 70 THR A O 1
ATOM 550 N N . GLU A 1 71 ? -5.541 2.106 6.620 1.00 91.75 71 GLU A N 1
ATOM 551 C CA . GLU A 1 71 ? -4.651 1.391 5.710 1.00 91.75 71 GLU A CA 1
ATOM 552 C C . GLU A 1 71 ? -3.713 2.406 5.046 1.00 91.75 71 GLU A C 1
ATOM 554 O O . GLU A 1 71 ? -4.168 3.412 4.499 1.00 91.75 71 GLU A O 1
ATOM 559 N N . THR A 1 72 ? -2.415 2.132 5.084 1.00 93.00 72 THR A N 1
ATOM 560 C CA . THR A 1 72 ? -1.357 2.951 4.494 1.00 93.00 72 THR A CA 1
ATOM 561 C C . THR A 1 72 ? -0.545 2.085 3.543 1.00 93.00 72 THR A C 1
ATOM 563 O O . THR A 1 72 ? 0.040 1.083 3.945 1.00 93.00 72 THR A O 1
ATOM 566 N N . LEU A 1 73 ? -0.486 2.489 2.283 1.00 92.38 73 LEU A N 1
ATOM 567 C CA . LEU A 1 73 ? 0.331 1.888 1.240 1.00 92.38 73 LEU A CA 1
ATOM 568 C C . LEU A 1 73 ? 1.439 2.873 0.858 1.00 92.38 73 LEU A C 1
ATOM 570 O O . LEU A 1 73 ? 1.170 4.013 0.493 1.00 92.38 73 LEU A O 1
ATOM 574 N N . ILE A 1 74 ? 2.686 2.428 0.921 1.00 93.56 74 ILE A N 1
ATOM 575 C CA . ILE A 1 74 ? 3.876 3.202 0.578 1.00 93.56 74 ILE A CA 1
ATOM 576 C C . ILE A 1 74 ? 4.604 2.479 -0.547 1.00 93.56 74 ILE A C 1
ATOM 578 O O . ILE A 1 74 ? 5.017 1.331 -0.398 1.00 93.56 74 ILE A O 1
ATOM 582 N N . ILE A 1 75 ? 4.802 3.169 -1.661 1.00 91.25 75 ILE A N 1
ATOM 583 C CA . ILE A 1 75 ? 5.533 2.688 -2.825 1.00 91.25 75 ILE A CA 1
ATOM 584 C C . ILE A 1 75 ? 6.841 3.478 -2.918 1.00 91.25 75 ILE A C 1
ATOM 586 O O . ILE A 1 75 ? 6.886 4.611 -3.394 1.00 91.25 75 ILE A O 1
ATOM 590 N N . ALA A 1 76 ? 7.928 2.876 -2.436 1.00 87.94 76 ALA A N 1
ATOM 591 C CA . ALA A 1 76 ? 9.234 3.520 -2.336 1.00 87.94 76 ALA A CA 1
ATOM 592 C C . ALA A 1 76 ? 10.058 3.312 -3.618 1.00 87.94 76 ALA A C 1
ATOM 594 O O . ALA A 1 76 ? 11.002 2.517 -3.642 1.00 87.94 76 ALA A O 1
ATOM 595 N N . ARG A 1 77 ? 9.688 4.016 -4.699 1.00 82.69 77 ARG A N 1
ATOM 596 C CA . ARG A 1 77 ? 10.395 3.949 -5.992 1.00 82.69 77 ARG A CA 1
ATOM 597 C C . ARG A 1 77 ? 11.849 4.401 -5.842 1.00 82.69 77 ARG A C 1
ATOM 599 O O . ARG A 1 77 ? 12.120 5.499 -5.359 1.00 82.69 77 ARG A O 1
ATOM 606 N N . GLN A 1 78 ? 12.789 3.580 -6.303 1.00 72.75 78 GLN A N 1
ATOM 607 C CA . GLN A 1 78 ? 14.184 3.996 -6.433 1.00 72.75 78 GLN A CA 1
ATOM 608 C C . GLN A 1 78 ? 14.362 4.744 -7.758 1.00 72.75 78 GLN A C 1
ATOM 610 O O . GLN A 1 78 ? 13.933 4.273 -8.806 1.00 72.75 78 GLN A O 1
ATOM 615 N N . SER A 1 79 ? 15.024 5.899 -7.731 1.00 62.22 79 SER A N 1
ATOM 616 C CA . SER A 1 79 ? 15.192 6.797 -8.887 1.00 62.22 79 SER A CA 1
ATOM 617 C C . SER A 1 79 ? 15.971 6.198 -10.070 1.00 62.22 79 SER A C 1
ATOM 619 O O . SER A 1 79 ? 15.950 6.772 -11.155 1.00 62.22 79 SER A O 1
ATOM 621 N N . ALA A 1 80 ? 16.631 5.052 -9.883 1.00 63.38 80 ALA A N 1
ATOM 622 C CA . ALA A 1 80 ? 17.392 4.345 -10.916 1.00 63.38 80 ALA A CA 1
ATOM 623 C C . ALA A 1 80 ? 17.109 2.826 -10.968 1.00 63.38 80 ALA A C 1
ATOM 625 O O . ALA A 1 80 ? 17.837 2.096 -11.638 1.00 63.38 80 ALA A O 1
ATOM 626 N N . GLY A 1 81 ? 16.090 2.338 -10.249 1.00 62.50 81 GLY A N 1
ATOM 627 C CA . GLY A 1 81 ? 15.788 0.907 -10.129 1.00 62.50 81 GLY A CA 1
ATOM 628 C C . GLY A 1 81 ? 14.677 0.435 -11.069 1.00 62.50 81 GLY A C 1
ATOM 629 O O . GLY A 1 81 ? 13.717 1.159 -11.338 1.00 62.50 81 GLY A O 1
ATOM 630 N N . SER A 1 82 ? 14.778 -0.809 -11.546 1.00 75.06 82 SER A N 1
ATOM 631 C CA . SER A 1 82 ? 13.653 -1.526 -12.170 1.00 75.06 82 SER A CA 1
ATOM 632 C C . SER A 1 82 ? 12.638 -2.041 -11.144 1.00 75.06 82 SER A C 1
ATOM 634 O O . SER A 1 82 ? 11.544 -2.449 -11.529 1.00 75.06 82 SER A O 1
ATOM 636 N N . GLU A 1 83 ? 13.006 -2.004 -9.861 1.00 82.75 83 GLU A N 1
ATOM 637 C CA . GLU A 1 83 ? 12.252 -2.540 -8.733 1.00 82.75 83 GLU A CA 1
ATOM 638 C C . GLU A 1 83 ? 12.140 -1.514 -7.599 1.00 82.75 83 GLU A C 1
ATOM 640 O O . GLU A 1 83 ? 12.993 -0.636 -7.428 1.00 82.75 83 GLU A O 1
ATOM 645 N N . ALA A 1 84 ? 11.091 -1.655 -6.795 1.00 85.62 84 ALA A N 1
ATOM 646 C CA . ALA A 1 84 ? 10.872 -0.877 -5.587 1.00 85.62 84 ALA A CA 1
ATOM 647 C C . ALA A 1 84 ? 10.323 -1.748 -4.461 1.00 85.62 84 ALA A C 1
ATOM 649 O O . ALA A 1 84 ? 9.697 -2.785 -4.693 1.00 85.62 84 ALA A O 1
ATOM 650 N N . ASN A 1 85 ? 10.504 -1.267 -3.232 1.00 89.81 85 ASN A N 1
ATOM 6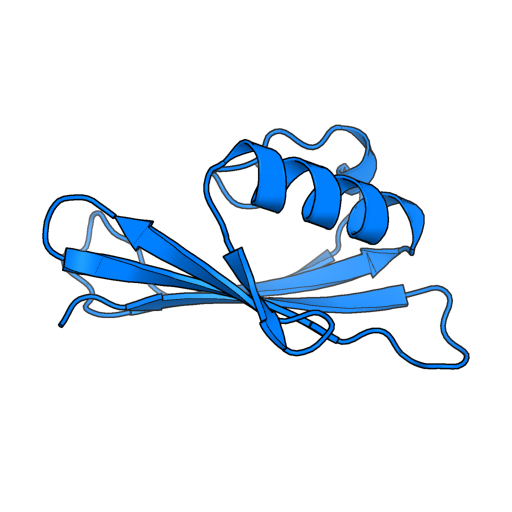51 C CA . ASN A 1 85 ? 9.840 -1.855 -2.082 1.00 89.81 85 ASN A CA 1
ATOM 652 C C . ASN A 1 85 ? 8.449 -1.236 -1.919 1.00 89.81 85 ASN A C 1
ATOM 654 O O . ASN A 1 85 ? 8.283 -0.013 -1.961 1.00 89.81 85 ASN A O 1
ATOM 658 N N . VAL A 1 86 ? 7.468 -2.098 -1.698 1.00 90.69 86 VAL A N 1
ATOM 659 C CA . VAL A 1 86 ? 6.098 -1.740 -1.352 1.00 90.69 86 VAL A CA 1
ATOM 660 C C . VAL A 1 86 ? 5.888 -2.089 0.111 1.00 90.69 86 VAL A C 1
ATOM 662 O O . VAL A 1 86 ? 6.086 -3.236 0.505 1.00 90.69 86 VAL A O 1
ATOM 665 N N . PHE A 1 87 ? 5.473 -1.115 0.910 1.00 91.88 87 PHE A N 1
ATOM 666 C CA . PHE A 1 87 ? 5.109 -1.312 2.307 1.00 91.88 87 PHE A CA 1
ATOM 667 C C . PHE A 1 87 ? 3.615 -1.075 2.460 1.00 91.88 87 PHE A C 1
ATOM 669 O O . PHE A 1 87 ? 3.103 -0.023 2.095 1.00 91.88 87 PHE A O 1
ATOM 676 N N . TRP A 1 88 ? 2.919 -2.051 3.016 1.00 91.12 88 TRP A N 1
ATOM 677 C CA . TRP A 1 88 ? 1.518 -1.957 3.372 1.00 91.12 88 TRP A CA 1
ATOM 678 C C . TRP A 1 88 ? 1.379 -2.117 4.869 1.00 91.12 88 TRP A C 1
ATOM 680 O O . TRP A 1 88 ? 1.822 -3.108 5.451 1.00 91.12 88 TRP A O 1
ATOM 690 N N . GLU A 1 89 ? 0.699 -1.169 5.481 1.00 90.88 89 GLU A N 1
ATOM 691 C CA . GLU A 1 89 ? 0.408 -1.174 6.895 1.00 90.88 89 GLU A CA 1
ATOM 692 C C . GLU A 1 89 ? -1.087 -0.982 7.117 1.00 90.88 89 GLU A C 1
ATOM 694 O O . GLU A 1 89 ? -1.729 -0.156 6.478 1.00 90.88 89 GLU A O 1
ATOM 699 N N . GLU A 1 90 ? -1.653 -1.753 8.032 1.00 89.94 90 GLU A N 1
ATOM 700 C CA . GLU A 1 90 ? -3.011 -1.551 8.512 1.00 89.94 90 GLU A CA 1
ATOM 701 C C . GLU A 1 90 ? -2.957 -1.392 10.025 1.00 89.94 90 GLU A C 1
ATOM 703 O O . GLU A 1 90 ? -2.393 -2.249 10.706 1.00 89.94 90 GLU A O 1
ATOM 708 N N . ILE A 1 91 ? -3.525 -0.309 10.550 1.00 88.75 91 ILE A N 1
ATOM 709 C CA . ILE A 1 91 ? -3.544 -0.003 11.982 1.00 88.75 91 ILE A CA 1
ATOM 710 C C . ILE A 1 91 ? -4.983 0.168 12.447 1.00 88.75 91 ILE A C 1
ATOM 712 O O . ILE A 1 91 ? -5.756 0.917 11.843 1.00 88.75 91 ILE A O 1
ATOM 716 N N . TYR A 1 92 ? -5.316 -0.499 13.547 1.00 84.12 92 TYR A N 1
ATOM 717 C CA . TYR A 1 92 ? -6.509 -0.224 14.332 1.00 84.12 92 TYR A CA 1
ATOM 718 C C . TYR A 1 92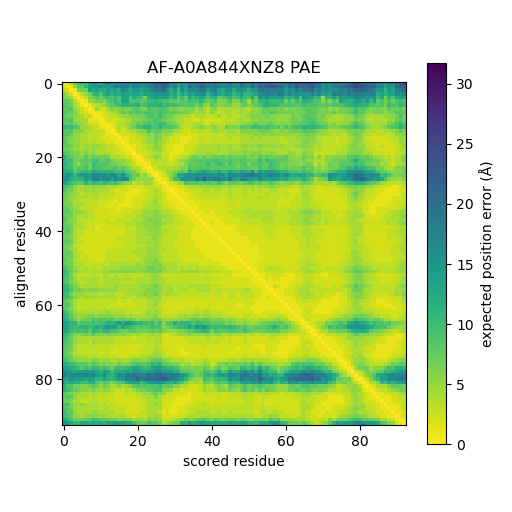 ? -6.157 0.733 15.483 1.00 84.12 92 TYR A C 1
ATOM 720 O O . TYR A 1 92 ? -5.134 0.505 16.134 1.00 84.12 92 TYR A O 1
ATOM 728 N N . PRO A 1 93 ? -6.945 1.798 15.712 1.00 75.06 93 PRO A N 1
ATOM 729 C CA . PRO A 1 93 ? -6.724 2.736 16.811 1.00 75.06 93 PRO A CA 1
ATOM 730 C C . PRO A 1 93 ? -6.890 2.107 18.201 1.00 75.06 93 PRO A C 1
ATOM 732 O O . PRO A 1 93 ? -7.623 1.099 18.339 1.00 75.06 93 PRO A O 1
#

Solvent-accessible surface area (backbone atoms only — not comparable to full-atom values): 5234 Å² total; per-residue (Å²): 113,72,58,91,83,45,94,54,77,73,37,79,82,54,44,79,75,44,77,43,71,40,80,86,75,73,45,56,48,33,42,39,30,31,42,32,42,61,65,23,49,58,51,49,53,54,49,39,53,76,68,66,26,41,76,80,49,96,48,31,32,41,30,82,45,84,98,60,31,38,39,38,38,35,49,54,72,45,97,87,50,71,47,26,46,36,41,36,40,36,38,49,125

Nearest PDB structures (foldseek):
  8smc-assembly1_C  TM=5.861E-01  e=1.618E+00  Homo sapiens
  3ggn-assembly2_A  TM=3.225E-01  e=1.323E-01  Deinococcus radiodurans R1 = ATCC 13939 = DSM 20539
  7li4-assembly1_A  TM=4.589E-01  e=2.031E+00  Homo sapiens
  8vh5-assembly1_C  TM=5.334E-01  e=3.025E+00  Homo sapiens
  8vh4-assembly1_A  TM=5.054E-01  e=5.343E+00  Homo sapiens

Secondary structure (DSSP, 8-state):
--STT---GGGTTPEEEEEE--TTTT-SEEEEEEEEEHHHHHHHHHHHHHTT-EEEETTEEEEE-GGG-EEEEEEEE-TT-SEEEEEEEEE--

Organism: NCBI:txid291985

Foldseek 3Di:
DQPPQDPQVQFPPKAWPDWDDDVVVVDQKTKTKIKGFPSSLVSVVVRLVVVPWDCPDVQWTWDADPPGKIKIWGWADDPPDRMTMIMIMIGHD

Mean predicted aligned error: 5.38 Å

Radius of gyration: 12.79 Å; Cα contacts (8 Å, |Δi|>4): 178; chains: 1; bounding box: 32×25×31 Å

pLDDT: mean 83.74, std 10.98, range [42.09, 95.06]